Protein AF-A0A401L913-F1 (afdb_monomer_lite)

Foldseek 3Di:
DDDDDDFDAALLPDAPDDLVVLCRRRRHDPPVPPPVLPQAQEAEDAAAQAAPCCLPPRVDDPCCNVPPDVRRHYDDDDDPVRDDPAPDRSCVSLLSVLLSCLSNVHFKYKYKFAAVVSLVSSQVSNCVSCVVSVNNVFKDKDKPPHPPPPDDPPPPPDRHMIMIMIGGHDPPDPPDPDDDDD

pLDDT: mean 77.63, std 18.17, range [39.69, 98.31]

Organism: Aspergillus awamori (NCBI:txid105351)

Radius of gyration: 19.0 Å; chains: 1; bounding box: 67×41×52 Å

Structure (mmCIF, N/CA/C/O backbone):
data_AF-A0A401L913-F1
#
_entry.id   AF-A0A401L913-F1
#
loop_
_atom_site.group_PDB
_atom_site.id
_atom_site.type_symbol
_atom_site.label_atom_id
_atom_site.label_alt_id
_atom_site.label_comp_id
_atom_site.label_asym_id
_atom_site.label_entity_id
_atom_site.label_seq_id
_atom_site.pdbx_PDB_ins_code
_atom_site.Cartn_x
_atom_site.Cartn_y
_atom_site.Cartn_z
_atom_site.occupancy
_atom_site.B_iso_or_equiv
_atom_site.auth_seq_id
_atom_site.auth_comp_id
_atom_site.auth_asym_id
_atom_site.auth_atom_id
_atom_site.pdbx_PDB_model_num
ATOM 1 N N . MET A 1 1 ? -24.621 -21.368 1.545 1.00 54.06 1 MET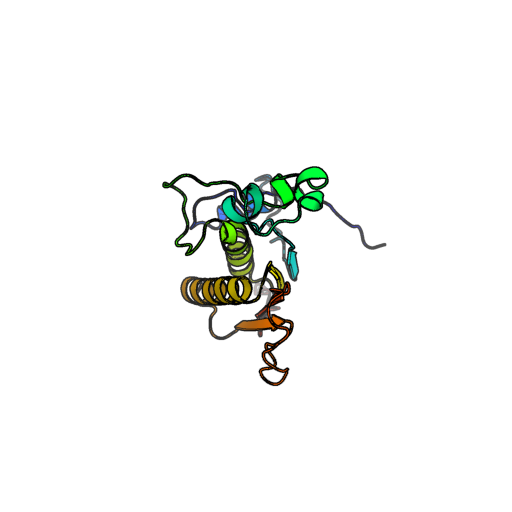 A N 1
ATOM 2 C CA . MET A 1 1 ? -23.825 -20.912 0.388 1.00 54.06 1 MET A CA 1
ATOM 3 C C . MET A 1 1 ? -23.457 -19.477 0.696 1.00 54.06 1 MET A C 1
ATOM 5 O O . MET A 1 1 ? -24.358 -18.738 1.063 1.00 54.06 1 MET A O 1
ATOM 9 N N . VAL A 1 2 ? -22.171 -19.130 0.740 1.00 73.62 2 VAL A N 1
ATOM 10 C CA . VAL A 1 2 ? -21.768 -17.744 1.017 1.00 73.62 2 VAL A CA 1
ATOM 11 C C . VAL A 1 2 ? -21.768 -17.023 -0.324 1.00 73.62 2 VAL A C 1
ATOM 13 O O . VAL A 1 2 ? -21.042 -17.439 -1.226 1.00 73.62 2 VAL A O 1
ATOM 16 N N . ASP A 1 3 ? -22.620 -16.015 -0.474 1.00 84.12 3 ASP A N 1
ATOM 17 C CA . ASP A 1 3 ? -22.691 -15.228 -1.702 1.00 84.12 3 ASP A CA 1
ATOM 18 C C . ASP A 1 3 ? -21.469 -14.309 -1.803 1.00 84.12 3 ASP A C 1
ATOM 20 O O . ASP A 1 3 ? -21.161 -13.550 -0.882 1.00 84.12 3 ASP A O 1
ATOM 24 N N . ILE A 1 4 ? -20.764 -14.376 -2.933 1.00 83.75 4 ILE A N 1
ATOM 25 C CA . ILE A 1 4 ? -19.679 -13.449 -3.268 1.00 83.75 4 ILE A CA 1
ATOM 26 C C . ILE A 1 4 ? -20.283 -12.323 -4.103 1.00 83.75 4 ILE A C 1
ATOM 28 O O . ILE A 1 4 ? -20.855 -12.569 -5.163 1.00 83.75 4 ILE A O 1
ATOM 32 N N . THR A 1 5 ? -20.136 -11.082 -3.638 1.00 83.62 5 THR A N 1
ATOM 33 C CA . THR A 1 5 ? -20.588 -9.891 -4.368 1.00 83.62 5 THR A CA 1
ATOM 34 C C . THR A 1 5 ? -19.389 -9.092 -4.852 1.00 83.62 5 THR A C 1
ATOM 36 O O . THR A 1 5 ? -18.485 -8.791 -4.075 1.00 83.62 5 THR A O 1
ATOM 39 N N . PHE A 1 6 ? -19.405 -8.704 -6.125 1.00 83.69 6 PHE A N 1
ATOM 40 C CA . PHE A 1 6 ? -18.393 -7.828 -6.704 1.00 83.69 6 PHE A CA 1
ATOM 41 C C . PHE A 1 6 ? -18.916 -6.395 -6.757 1.00 83.69 6 PHE A C 1
ATOM 43 O O . PHE A 1 6 ? -20.037 -6.150 -7.201 1.00 83.69 6 PHE A O 1
ATOM 50 N N . LYS A 1 7 ? -18.088 -5.445 -6.317 1.00 82.88 7 LYS A N 1
ATOM 51 C CA . LYS A 1 7 ? -18.336 -4.008 -6.449 1.00 82.88 7 LYS A CA 1
ATOM 52 C C . LYS A 1 7 ? -17.129 -3.359 -7.105 1.00 82.88 7 LYS A C 1
ATOM 54 O O . LYS A 1 7 ? -15.993 -3.674 -6.759 1.00 82.88 7 LYS A O 1
ATOM 59 N N . GLN A 1 8 ? -17.384 -2.468 -8.054 1.00 84.06 8 GLN A N 1
ATOM 60 C CA . GLN A 1 8 ? -16.343 -1.652 -8.663 1.00 84.06 8 GLN A CA 1
ATOM 61 C C . GLN A 1 8 ? -16.197 -0.350 -7.878 1.00 84.06 8 GLN A C 1
ATOM 63 O O . GLN A 1 8 ? -17.190 0.271 -7.516 1.00 84.06 8 GLN A O 1
ATOM 68 N N . GLY A 1 9 ? -14.956 0.067 -7.654 1.00 84.06 9 GLY A N 1
ATOM 69 C CA . GLY A 1 9 ? -14.615 1.273 -6.914 1.00 84.06 9 GLY A CA 1
ATOM 70 C C . GLY A 1 9 ? -13.371 1.957 -7.479 1.00 84.06 9 GLY A C 1
ATOM 71 O O . GLY A 1 9 ? -12.677 1.385 -8.322 1.00 84.06 9 GLY A O 1
ATOM 72 N N . ASN A 1 10 ? -13.086 3.181 -7.029 1.00 85.50 10 ASN A N 1
ATOM 73 C CA . ASN A 1 10 ? -11.879 3.918 -7.407 1.00 85.50 10 ASN A CA 1
ATOM 74 C C . ASN A 1 10 ? -11.238 4.588 -6.186 1.00 85.50 10 ASN A C 1
ATOM 76 O O . ASN A 1 10 ? -11.712 5.614 -5.705 1.00 85.50 10 ASN A O 1
ATOM 80 N N . VAL A 1 11 ? -10.116 4.038 -5.722 1.00 84.94 11 VAL A N 1
ATOM 81 C CA . VAL A 1 11 ? -9.376 4.565 -4.564 1.00 84.94 11 VAL A CA 1
ATOM 82 C C . VAL A 1 11 ? -8.699 5.913 -4.834 1.00 84.94 11 VAL A C 1
ATOM 84 O O . VAL A 1 11 ? -8.402 6.633 -3.888 1.00 84.94 11 VAL A O 1
ATOM 87 N N . LEU A 1 12 ? -8.494 6.286 -6.101 1.00 82.69 12 LEU A N 1
ATOM 88 C CA . LEU A 1 12 ? -7.931 7.584 -6.488 1.00 82.69 12 LEU A CA 1
ATOM 89 C C . LEU A 1 12 ? -8.995 8.693 -6.592 1.00 82.69 12 LEU A C 1
ATOM 91 O O . LEU A 1 12 ? -8.647 9.851 -6.818 1.00 82.69 12 LEU A O 1
ATOM 95 N N . CYS A 1 13 ? -10.289 8.368 -6.464 1.00 66.44 13 CYS A N 1
ATOM 96 C CA . CYS A 1 13 ? -11.346 9.378 -6.424 1.00 66.44 13 CYS A CA 1
ATOM 97 C C . CYS A 1 13 ? -11.309 10.127 -5.084 1.00 66.44 13 CYS A C 1
ATOM 99 O O . CYS A 1 13 ? -11.661 9.569 -4.046 1.00 66.44 13 CYS A O 1
ATOM 101 N N . GLY A 1 14 ? -10.928 11.405 -5.118 1.00 57.38 14 GLY A N 1
ATOM 102 C CA . GLY A 1 14 ? -11.068 12.331 -3.992 1.00 57.38 14 GLY A CA 1
ATOM 103 C C . GLY A 1 14 ? -9.781 13.066 -3.629 1.00 57.38 14 GLY A C 1
ATOM 104 O O . GLY A 1 14 ? -8.690 12.498 -3.644 1.00 57.38 14 GLY A O 1
ATOM 105 N N . ALA A 1 15 ? -9.922 14.342 -3.269 1.00 54.09 15 ALA A N 1
ATOM 106 C CA . ALA A 1 15 ? -8.885 15.069 -2.546 1.00 54.09 15 ALA A CA 1
ATOM 107 C C . ALA A 1 15 ? -8.706 14.445 -1.145 1.00 54.09 15 ALA A C 1
ATOM 109 O O . ALA A 1 15 ? -9.644 13.830 -0.617 1.00 54.09 15 ALA A O 1
ATOM 110 N N . PRO A 1 16 ? -7.532 14.578 -0.505 1.00 51.91 16 PRO A N 1
ATOM 111 C CA . PRO A 1 16 ? -7.422 14.222 0.899 1.00 51.91 16 PRO A CA 1
ATOM 112 C C . PRO A 1 16 ? -8.425 15.079 1.687 1.00 51.91 16 PRO A C 1
ATOM 114 O O . PRO A 1 16 ? -8.546 16.271 1.427 1.00 51.91 16 PRO A O 1
ATOM 117 N N . VAL A 1 17 ? -9.106 14.469 2.662 1.00 46.97 17 VAL A N 1
ATOM 118 C CA . VAL A 1 17 ? -10.071 15.092 3.597 1.00 46.97 17 VAL A CA 1
ATOM 119 C C . VAL A 1 17 ? -11.544 15.158 3.121 1.00 46.97 17 VAL A C 1
ATOM 121 O O . VAL A 1 17 ? -12.025 16.217 2.757 1.00 46.97 17 VAL A O 1
ATOM 124 N N . ASP A 1 18 ? -12.277 14.029 3.179 1.00 51.66 18 ASP A N 1
ATOM 125 C CA . ASP A 1 18 ? -13.671 13.943 3.708 1.00 51.66 18 ASP A CA 1
ATOM 126 C C . ASP A 1 18 ? -14.177 12.473 3.738 1.00 51.66 18 ASP A C 1
ATOM 128 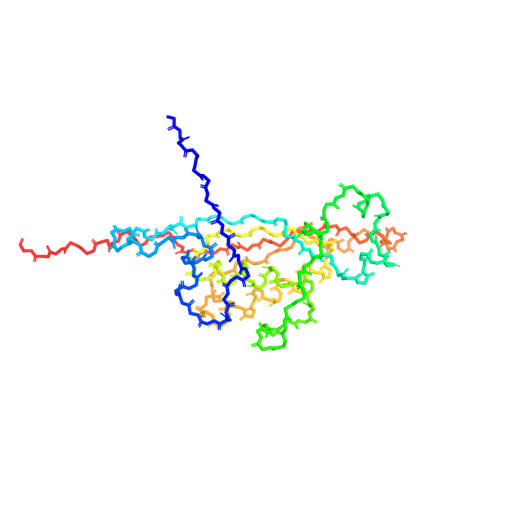O O . ASP A 1 18 ? -13.693 11.631 2.970 1.00 51.66 18 ASP A O 1
ATOM 132 N N . ALA A 1 19 ? -15.124 12.147 4.624 1.00 49.06 19 ALA A N 1
ATOM 133 C CA . ALA A 1 19 ? -15.756 10.833 4.799 1.00 49.06 19 ALA A CA 1
ATOM 134 C C . ALA A 1 19 ? -16.671 10.429 3.624 1.00 49.06 19 ALA A C 1
ATOM 136 O O . ALA A 1 19 ? -16.756 9.244 3.303 1.00 49.06 19 ALA A O 1
ATOM 137 N N . SER A 1 20 ? -17.258 11.403 2.919 1.00 55.16 20 SER A N 1
ATOM 138 C CA . SER A 1 20 ? -18.074 11.207 1.704 1.00 55.16 20 SER A CA 1
ATOM 139 C C . SER A 1 20 ? -17.349 10.447 0.574 1.00 55.16 20 SER A C 1
ATOM 141 O O . SER A 1 20 ? -17.976 9.789 -0.255 1.00 55.16 20 SER A O 1
ATOM 143 N N . HIS A 1 21 ? -16.014 10.458 0.573 1.00 61.31 21 HIS A N 1
ATOM 144 C CA . HIS A 1 21 ? -15.185 9.800 -0.440 1.00 61.31 21 HIS A CA 1
ATOM 145 C C . HIS A 1 21 ? -15.078 8.280 -0.284 1.00 61.31 21 HIS A C 1
ATOM 147 O O . HIS A 1 21 ? -14.733 7.596 -1.241 1.00 61.31 21 HIS A O 1
ATOM 153 N N . VAL A 1 22 ? -15.345 7.729 0.902 1.00 61.47 22 VAL A N 1
ATOM 154 C CA . VAL A 1 22 ? -15.275 6.276 1.130 1.00 61.47 22 VAL A CA 1
ATOM 155 C C . VAL A 1 22 ? -16.340 5.557 0.309 1.00 61.47 22 VAL A C 1
ATOM 157 O O . VAL A 1 22 ? -16.044 4.579 -0.371 1.00 61.47 22 VAL A O 1
ATOM 160 N N . GLU A 1 23 ? -17.573 6.062 0.343 1.00 62.22 23 GLU A N 1
ATOM 161 C CA . GLU A 1 23 ? -18.681 5.498 -0.428 1.00 62.22 23 GLU A CA 1
ATOM 162 C C . GLU A 1 23 ? -18.412 5.620 -1.931 1.00 62.22 23 GLU A C 1
ATOM 164 O O . GLU A 1 23 ? -18.629 4.660 -2.666 1.00 62.22 23 GLU A O 1
ATOM 169 N N . GLN A 1 24 ? -17.825 6.737 -2.377 1.00 66.38 24 GLN A N 1
ATOM 170 C CA . GLN A 1 24 ? -17.381 6.908 -3.766 1.00 66.38 24 GLN A CA 1
ATOM 171 C C . GLN A 1 24 ? -16.277 5.913 -4.151 1.00 66.38 24 GLN A C 1
ATOM 173 O O . GLN A 1 24 ? -16.336 5.303 -5.219 1.00 66.38 24 GLN A O 1
ATOM 178 N N . ALA A 1 25 ? -15.289 5.705 -3.275 1.00 69.50 25 ALA A N 1
ATOM 179 C CA . ALA A 1 25 ? -14.208 4.753 -3.498 1.00 69.50 25 ALA A CA 1
ATOM 180 C C . ALA A 1 25 ? -14.703 3.301 -3.535 1.00 69.50 25 ALA A C 1
ATOM 182 O O . ALA A 1 25 ? -14.086 2.486 -4.212 1.00 69.50 25 ALA A O 1
ATOM 183 N N . LEU A 1 26 ? -15.811 2.984 -2.859 1.00 73.88 26 LEU A N 1
ATOM 184 C CA . LEU A 1 26 ? -16.438 1.656 -2.825 1.00 73.88 26 LEU A CA 1
ATOM 185 C C . LEU A 1 26 ? -17.623 1.507 -3.803 1.00 73.88 26 LEU A C 1
ATOM 187 O O . LEU A 1 26 ? -18.294 0.472 -3.792 1.00 73.88 26 LEU A O 1
ATOM 191 N N . GLY A 1 27 ? -17.878 2.517 -4.645 1.00 60.44 27 GLY A N 1
ATOM 192 C CA . GLY A 1 27 ? -18.916 2.482 -5.681 1.00 60.44 27 GLY A CA 1
ATOM 193 C C . GLY A 1 27 ? -20.354 2.536 -5.158 1.00 60.44 27 GLY A C 1
ATOM 194 O O . GLY A 1 27 ? -21.269 2.074 -5.839 1.00 60.44 27 GLY A O 1
ATOM 195 N N . GLY A 1 28 ? -20.575 3.056 -3.949 1.00 58.59 28 GLY A N 1
ATOM 196 C CA . GLY A 1 28 ? -21.913 3.284 -3.415 1.00 58.59 28 GLY A CA 1
ATOM 197 C C . GLY A 1 28 ? -22.613 4.418 -4.163 1.00 58.59 28 GLY A C 1
ATOM 198 O O . GLY A 1 28 ? -22.123 5.545 -4.197 1.00 58.59 28 GLY A O 1
ATOM 199 N N . THR A 1 29 ? -23.774 4.145 -4.756 1.00 47.66 29 THR A N 1
ATOM 200 C CA . THR A 1 29 ? -24.738 5.206 -5.069 1.00 47.66 29 THR A CA 1
ATOM 201 C C . THR A 1 29 ? -25.224 5.826 -3.756 1.00 47.66 29 THR A C 1
ATOM 203 O O . THR A 1 29 ? -25.443 5.067 -2.808 1.00 47.66 29 THR A O 1
ATOM 206 N N . PRO A 1 30 ? -25.455 7.150 -3.680 1.00 48.25 30 PRO A N 1
ATOM 207 C CA . PRO A 1 30 ? -26.095 7.787 -2.531 1.00 48.25 30 PRO A CA 1
ATOM 208 C C . PRO A 1 30 ? -27.588 7.421 -2.499 1.00 48.25 30 PRO A C 1
ATOM 210 O O . PRO A 1 30 ? -28.458 8.260 -2.703 1.00 48.25 30 PRO A O 1
ATOM 213 N N . GLU A 1 31 ? -27.897 6.141 -2.309 1.00 44.56 31 GLU A N 1
ATOM 214 C CA . GLU A 1 31 ? -29.250 5.666 -2.045 1.00 44.56 31 GLU A CA 1
ATOM 215 C C . GLU A 1 31 ? -29.490 5.780 -0.530 1.00 44.56 31 GLU A C 1
ATOM 217 O O . GLU A 1 31 ? -28.794 5.129 0.258 1.00 44.56 31 GLU A O 1
ATOM 222 N N . PRO A 1 32 ? -30.443 6.617 -0.079 1.00 45.06 32 PRO A N 1
ATOM 223 C CA . PRO A 1 32 ? -30.598 6.998 1.327 1.00 45.06 32 PRO A CA 1
ATOM 224 C C . PRO A 1 32 ? -31.041 5.855 2.259 1.00 45.06 32 PRO A C 1
ATOM 226 O O . PRO A 1 32 ? -31.182 6.070 3.463 1.00 45.06 32 PRO A O 1
ATOM 229 N N . THR A 1 33 ? -31.248 4.644 1.738 1.00 43.06 33 THR A N 1
ATOM 230 C CA . THR A 1 33 ? -31.758 3.480 2.478 1.00 43.06 33 THR A CA 1
ATOM 231 C C . THR A 1 33 ? -30.679 2.502 2.952 1.00 43.06 33 THR A C 1
ATOM 233 O O . THR A 1 33 ? -30.967 1.657 3.796 1.00 43.06 33 THR A O 1
ATOM 236 N N . LEU A 1 34 ? -29.426 2.637 2.501 1.00 44.03 34 LEU A N 1
ATOM 237 C CA . LEU A 1 34 ? -28.333 1.702 2.807 1.00 44.03 34 LEU A CA 1
ATOM 238 C C . LEU A 1 34 ? -27.230 2.353 3.655 1.00 44.03 34 LEU A C 1
ATOM 240 O O . LEU A 1 34 ? -26.044 2.181 3.402 1.00 44.03 34 LEU A O 1
ATOM 244 N N . ARG A 1 35 ? -27.605 3.034 4.748 1.00 44.50 35 ARG A N 1
ATOM 245 C CA . ARG A 1 35 ? -26.665 3.377 5.841 1.00 44.50 35 ARG A CA 1
ATOM 246 C C . ARG A 1 35 ? -26.219 2.142 6.640 1.00 44.50 35 ARG A C 1
ATOM 248 O O . ARG A 1 35 ? -25.961 2.224 7.838 1.00 44.50 35 ARG A O 1
ATOM 255 N N . THR A 1 36 ? -26.153 0.973 6.013 1.00 47.53 36 THR A N 1
ATOM 256 C CA . THR A 1 36 ? -25.452 -0.164 6.593 1.00 47.53 36 THR A CA 1
ATOM 257 C C . THR A 1 36 ? -23.982 0.088 6.316 1.00 47.53 36 THR A C 1
ATOM 259 O O . THR A 1 36 ? -23.509 -0.158 5.208 1.00 47.53 36 THR A O 1
ATOM 262 N N . ALA A 1 37 ? -23.294 0.668 7.303 1.00 56.53 37 ALA A N 1
ATOM 263 C CA . ALA A 1 37 ? -21.855 0.878 7.283 1.00 56.53 37 ALA A CA 1
ATOM 264 C C . ALA A 1 37 ? -21.183 -0.378 6.712 1.00 56.53 37 ALA A C 1
ATOM 266 O O . ALA A 1 37 ? -21.269 -1.455 7.303 1.00 56.53 37 ALA A O 1
ATOM 267 N N . CYS A 1 38 ? -20.603 -0.267 5.514 1.00 65.69 38 CYS A N 1
ATOM 268 C CA . CYS A 1 38 ? -19.914 -1.379 4.876 1.00 65.69 38 CYS A CA 1
ATOM 269 C C . CYS A 1 38 ? -18.684 -1.689 5.729 1.00 65.69 38 CYS A C 1
ATOM 271 O O . CYS A 1 38 ? -17.655 -1.041 5.598 1.00 65.69 38 CYS A O 1
ATOM 273 N N . HIS A 1 39 ? -18.812 -2.616 6.673 1.00 75.81 39 HIS A N 1
ATOM 274 C CA . HIS A 1 39 ? -17.719 -2.974 7.560 1.00 75.81 39 HIS A CA 1
ATOM 275 C C . HIS A 1 39 ? -16.667 -3.750 6.760 1.00 75.81 39 HIS A C 1
ATOM 277 O O . HIS A 1 39 ? -16.956 -4.814 6.213 1.00 75.81 39 HIS A O 1
ATOM 283 N N . LEU A 1 40 ? -15.459 -3.194 6.656 1.00 85.38 40 LEU A N 1
ATOM 284 C CA . LEU A 1 40 ? -14.327 -3.805 5.964 1.00 85.38 40 LEU A CA 1
ATOM 285 C C . LEU A 1 40 ? -13.338 -4.327 7.005 1.00 85.38 40 LEU A C 1
ATOM 287 O O . LEU A 1 40 ? -12.634 -3.551 7.641 1.00 85.38 40 LEU A O 1
ATOM 291 N N . ASP A 1 41 ? -13.262 -5.644 7.172 1.00 91.19 41 ASP A N 1
ATOM 292 C CA . ASP A 1 41 ? -12.317 -6.258 8.112 1.00 91.19 41 ASP A CA 1
ATOM 293 C C . ASP A 1 41 ? -10.894 -6.348 7.548 1.00 91.19 41 ASP A C 1
ATOM 295 O O . ASP A 1 41 ? -9.922 -6.172 8.286 1.00 91.19 41 ASP A O 1
ATOM 299 N N . VAL A 1 42 ? -10.768 -6.614 6.244 1.00 94.06 42 VAL A N 1
ATOM 300 C CA . VAL A 1 42 ? -9.492 -6.922 5.589 1.00 94.06 42 VAL A CA 1
ATOM 301 C C . VAL A 1 42 ? -9.365 -6.167 4.267 1.00 94.06 42 VAL A C 1
ATOM 303 O O . VAL A 1 42 ? -10.289 -6.164 3.456 1.00 94.06 42 VAL A O 1
ATOM 306 N N . ILE A 1 43 ? -8.194 -5.577 4.025 1.00 95.38 43 ILE A N 1
ATOM 307 C CA . ILE A 1 43 ? -7.762 -5.079 2.715 1.00 95.38 43 ILE A CA 1
ATOM 308 C C . ILE A 1 43 ? -6.494 -5.829 2.307 1.00 95.38 43 ILE A C 1
ATOM 310 O O . ILE A 1 43 ? -5.525 -5.874 3.059 1.00 95.38 43 ILE A O 1
ATOM 314 N N . ILE A 1 44 ? -6.482 -6.376 1.094 1.00 97.12 44 ILE A N 1
ATOM 315 C CA . ILE A 1 44 ? -5.291 -6.957 0.466 1.00 97.12 44 ILE A CA 1
ATOM 316 C C . ILE A 1 44 ? -5.142 -6.298 -0.899 1.00 97.12 44 ILE A C 1
ATOM 318 O O . ILE A 1 44 ? -6.120 -6.214 -1.642 1.00 97.12 44 ILE A O 1
ATOM 322 N N . SER A 1 45 ? -3.948 -5.812 -1.230 1.00 96.88 45 SER A N 1
ATOM 323 C CA . SER A 1 45 ? -3.696 -5.203 -2.534 1.00 96.88 45 SER A CA 1
ATOM 324 C C . SER A 1 45 ? -2.272 -5.447 -3.014 1.00 96.88 45 SER A C 1
ATOM 326 O O . SER A 1 45 ? -1.315 -5.233 -2.275 1.00 96.88 45 SER A O 1
ATOM 328 N N . ASN A 1 46 ? -2.156 -5.773 -4.298 1.00 96.69 46 ASN A N 1
ATOM 329 C CA . ASN A 1 46 ? -0.956 -5.577 -5.101 1.00 96.69 46 ASN A CA 1
ATOM 330 C C . ASN A 1 46 ? -1.246 -4.405 -6.060 1.00 96.69 46 ASN A C 1
ATOM 332 O O . ASN A 1 46 ? -1.808 -4.623 -7.137 1.00 96.69 46 ASN A O 1
ATOM 336 N N . PRO A 1 47 ? -1.060 -3.146 -5.614 1.00 95.19 47 PRO A N 1
ATOM 337 C CA . PRO A 1 47 ? -1.352 -1.991 -6.452 1.00 95.19 47 PRO A CA 1
ATOM 338 C C . PRO A 1 47 ? -0.243 -1.767 -7.493 1.00 95.19 47 PRO A C 1
ATOM 340 O O . PRO A 1 47 ? 0.875 -2.224 -7.300 1.00 95.19 47 PRO A O 1
ATOM 343 N N . PRO A 1 48 ? -0.482 -0.970 -8.547 1.00 94.50 48 PRO A N 1
ATOM 344 C CA . PRO A 1 48 ? 0.604 -0.449 -9.373 1.00 94.50 48 PRO A CA 1
ATOM 345 C C . PRO A 1 48 ? 1.595 0.338 -8.500 1.00 94.50 48 PRO A C 1
ATOM 347 O O . PRO A 1 48 ? 1.175 1.224 -7.754 1.00 94.50 48 PRO A O 1
ATOM 350 N N . TYR A 1 49 ? 2.891 0.036 -8.594 1.00 93.12 49 TYR A N 1
ATOM 351 C CA . TYR A 1 49 ? 3.937 0.650 -7.757 1.00 93.12 49 TYR A CA 1
ATOM 352 C C . TYR A 1 49 ? 5.251 0.927 -8.503 1.00 93.12 49 TYR A C 1
ATOM 354 O O . TYR A 1 49 ? 6.253 1.313 -7.898 1.00 93.12 49 TYR A O 1
ATOM 362 N N . ILE A 1 50 ? 5.276 0.722 -9.824 1.00 92.06 50 ILE A N 1
ATOM 363 C CA . ILE A 1 50 ? 6.465 0.934 -10.652 1.00 92.06 50 ILE A CA 1
ATOM 364 C C . ILE A 1 50 ? 6.522 2.398 -11.094 1.00 92.06 50 ILE A C 1
ATOM 366 O O . ILE A 1 50 ? 5.572 2.921 -11.671 1.00 92.06 50 ILE A O 1
ATOM 370 N N . SER A 1 51 ? 7.659 3.063 -10.880 1.00 91.19 51 SER A N 1
ATOM 371 C CA . SER A 1 51 ? 7.874 4.428 -11.376 1.00 91.19 51 SER A CA 1
ATOM 372 C C . SER A 1 51 ? 7.933 4.486 -12.911 1.00 91.19 51 SER A C 1
ATOM 374 O O . SER A 1 51 ? 8.378 3.542 -13.571 1.00 91.19 51 SER A O 1
ATOM 376 N N . GLU A 1 52 ? 7.580 5.631 -13.505 1.00 90.38 52 GLU A N 1
ATOM 377 C CA . GLU A 1 52 ? 7.696 5.841 -14.961 1.00 90.38 52 GLU A CA 1
ATOM 378 C C . GLU A 1 52 ? 9.133 5.596 -15.457 1.00 90.38 52 GLU A C 1
ATOM 380 O O . GLU A 1 52 ? 9.358 5.020 -16.523 1.00 90.38 52 GLU A O 1
ATOM 385 N N . LYS A 1 53 ? 10.128 5.979 -14.645 1.00 88.44 53 LYS A N 1
ATOM 386 C CA . LYS A 1 53 ? 11.547 5.767 -14.948 1.00 88.44 53 LYS A CA 1
ATOM 387 C C . LYS A 1 53 ? 11.896 4.277 -14.965 1.00 88.44 53 LYS A C 1
ATOM 389 O O . LYS A 1 53 ? 12.580 3.835 -15.891 1.00 88.44 53 LYS A O 1
ATOM 394 N N . SER A 1 54 ? 11.426 3.519 -13.972 1.00 86.44 54 SER A N 1
ATOM 395 C CA . SER A 1 54 ? 11.651 2.073 -13.873 1.00 86.44 54 SER A CA 1
ATOM 396 C C . SER A 1 54 ? 11.011 1.320 -15.039 1.00 86.44 54 SER A C 1
ATOM 398 O O . SER A 1 54 ? 11.652 0.440 -15.614 1.00 86.44 54 SER A O 1
ATOM 400 N N . TYR A 1 55 ? 9.812 1.738 -15.455 1.00 87.31 55 TYR A N 1
ATOM 401 C CA . TYR A 1 55 ? 9.103 1.184 -16.607 1.00 87.31 55 TYR A CA 1
ATOM 402 C C . TYR A 1 55 ? 9.757 1.545 -17.953 1.00 87.31 55 TYR A C 1
ATOM 404 O O . TYR A 1 55 ? 9.855 0.713 -18.849 1.00 87.31 55 TYR A O 1
ATOM 412 N N . GLY A 1 56 ? 10.229 2.777 -18.137 1.00 83.44 56 GLY A N 1
ATOM 413 C CA . GLY A 1 56 ? 10.796 3.218 -19.414 1.00 83.44 56 GLY A CA 1
ATOM 414 C C . GLY A 1 56 ? 12.137 2.559 -19.747 1.00 83.44 56 GLY A C 1
ATOM 415 O O . GLY A 1 56 ? 12.232 1.730 -20.647 1.00 83.44 56 GLY A O 1
ATOM 416 N N . ASN A 1 57 ? 13.189 2.933 -19.022 1.00 77.06 57 ASN A N 1
ATOM 417 C CA . ASN A 1 57 ? 14.567 2.484 -19.276 1.00 77.06 57 ASN A CA 1
ATOM 418 C C . ASN A 1 57 ? 15.246 1.945 -18.007 1.00 77.06 57 ASN A C 1
ATOM 420 O O . ASN A 1 57 ? 16.471 1.868 -17.953 1.00 77.06 57 ASN A O 1
ATOM 424 N N . GLY A 1 58 ? 14.468 1.652 -16.965 1.00 79.62 58 GLY A N 1
ATOM 425 C CA . GLY A 1 58 ? 14.987 1.217 -15.676 1.00 79.62 58 GLY A CA 1
ATOM 426 C C . GLY A 1 58 ? 14.907 -0.293 -15.482 1.00 79.62 58 GLY A C 1
ATOM 427 O O . GLY A 1 58 ? 15.293 -1.071 -16.350 1.00 79.62 58 GLY A O 1
ATOM 428 N N . THR A 1 59 ? 14.443 -0.697 -14.304 1.00 81.50 59 THR A N 1
ATOM 429 C CA . THR A 1 59 ? 14.562 -2.064 -13.783 1.00 81.50 59 THR A CA 1
ATOM 430 C C . THR A 1 59 ? 13.447 -3.013 -14.228 1.00 81.50 59 THR A C 1
ATOM 432 O O . THR A 1 59 ? 13.549 -4.215 -13.999 1.00 81.50 59 THR A O 1
ATOM 435 N N . THR A 1 60 ? 12.387 -2.525 -14.882 1.00 82.50 60 THR A N 1
ATOM 436 C CA . THR A 1 60 ? 11.278 -3.388 -15.307 1.00 82.50 60 THR A CA 1
ATOM 437 C C . THR A 1 60 ? 11.680 -4.263 -16.495 1.00 82.50 60 THR A C 1
ATOM 439 O O . THR A 1 60 ? 12.046 -3.776 -17.574 1.00 82.50 60 THR A O 1
ATOM 442 N N . ALA A 1 61 ? 11.553 -5.580 -16.321 1.00 84.38 61 ALA A N 1
ATOM 443 C CA . ALA A 1 61 ? 11.863 -6.560 -17.352 1.00 84.38 61 ALA A CA 1
ATOM 444 C C . ALA A 1 61 ? 11.111 -6.266 -18.661 1.00 84.38 61 ALA A C 1
ATOM 446 O O . ALA A 1 61 ? 9.933 -5.908 -18.674 1.00 84.38 61 ALA A O 1
ATOM 447 N N . ARG A 1 62 ? 11.792 -6.435 -19.800 1.00 83.00 62 ARG A N 1
ATOM 448 C CA . ARG A 1 62 ? 11.203 -6.186 -21.127 1.00 83.00 62 ARG A CA 1
ATOM 449 C C . ARG A 1 62 ? 9.944 -7.023 -21.379 1.00 83.00 62 ARG A C 1
ATOM 451 O O . ARG A 1 62 ? 9.034 -6.535 -22.036 1.00 83.00 62 ARG A O 1
ATOM 458 N N . SER A 1 63 ? 9.895 -8.254 -20.872 1.00 86.19 63 SER A N 1
ATOM 459 C CA . SER A 1 63 ? 8.722 -9.130 -20.968 1.00 86.19 63 SER A CA 1
ATOM 460 C C . SER A 1 63 ? 7.508 -8.528 -20.261 1.00 86.19 63 SER A C 1
ATOM 462 O O . SER A 1 63 ? 6.467 -8.386 -20.890 1.00 86.19 63 SER A O 1
ATOM 464 N N . VAL A 1 64 ? 7.662 -8.091 -19.008 1.00 84.69 64 VAL A N 1
ATOM 465 C CA . VAL A 1 64 ? 6.593 -7.448 -18.222 1.00 84.69 64 VAL A CA 1
ATOM 466 C C . VAL A 1 64 ? 6.012 -6.260 -18.989 1.00 84.69 64 VAL A C 1
ATOM 468 O O . VAL A 1 64 ? 4.809 -6.171 -19.191 1.00 84.69 64 VAL A O 1
ATOM 471 N N . ARG A 1 65 ? 6.871 -5.408 -19.556 1.00 85.44 65 ARG A N 1
ATOM 472 C CA . ARG A 1 65 ? 6.444 -4.231 -20.339 1.00 85.44 65 ARG A CA 1
ATOM 473 C C . ARG A 1 65 ? 5.692 -4.557 -21.628 1.00 85.44 65 ARG A C 1
ATOM 475 O O . ARG A 1 65 ? 4.977 -3.705 -22.141 1.00 85.44 65 ARG A O 1
ATOM 482 N N . MET A 1 66 ? 5.905 -5.747 -22.184 1.00 87.00 66 MET A N 1
ATOM 483 C CA . MET A 1 66 ? 5.283 -6.187 -23.435 1.00 87.00 66 MET A CA 1
ATOM 484 C C . MET A 1 66 ? 3.987 -6.971 -23.203 1.00 87.00 66 MET A C 1
ATOM 486 O O . MET A 1 66 ? 3.124 -6.956 -24.077 1.00 87.00 66 MET A O 1
ATOM 490 N N . PHE A 1 67 ? 3.864 -7.673 -22.072 1.00 89.69 67 PHE A N 1
ATOM 491 C CA . PHE A 1 67 ? 2.775 -8.624 -21.823 1.00 89.69 67 PHE A CA 1
ATOM 492 C C . PHE A 1 67 ? 1.798 -8.193 -20.728 1.00 89.69 67 PHE A C 1
ATOM 494 O O . PHE A 1 67 ? 0.673 -8.690 -20.713 1.00 89.69 67 PHE A O 1
ATOM 501 N N . GLU A 1 68 ? 2.178 -7.267 -19.850 1.00 90.25 68 GLU A N 1
ATOM 502 C CA . GLU A 1 68 ? 1.290 -6.747 -18.814 1.00 90.25 68 GLU A CA 1
ATOM 503 C C . GLU A 1 68 ? 0.765 -5.349 -19.166 1.00 90.25 68 GLU A C 1
ATOM 505 O O . GLU A 1 68 ? 1.474 -4.528 -19.760 1.00 90.25 68 GLU A O 1
ATOM 510 N N . PRO A 1 69 ? -0.495 -5.040 -18.815 1.00 91.81 69 PRO A N 1
ATOM 511 C CA . PRO A 1 69 ? -1.067 -3.737 -19.100 1.00 91.81 69 PRO A CA 1
ATOM 512 C C . PRO A 1 69 ? -0.398 -2.664 -18.235 1.00 91.81 69 PRO A C 1
ATOM 514 O O . PRO A 1 69 ? -0.341 -2.777 -17.013 1.00 91.81 69 PRO A O 1
ATOM 517 N N . ARG A 1 70 ? 0.021 -1.549 -18.849 1.00 91.69 70 ARG A N 1
ATOM 518 C CA . ARG A 1 70 ? 0.679 -0.432 -18.143 1.00 91.69 70 ARG A CA 1
ATOM 519 C C . ARG A 1 70 ? -0.111 0.062 -16.919 1.00 91.69 70 ARG A C 1
ATOM 521 O O . ARG A 1 70 ? 0.496 0.462 -15.932 1.00 91.69 70 ARG A O 1
ATOM 528 N N . ILE A 1 71 ? -1.446 0.033 -16.970 1.00 90.31 71 ILE A N 1
ATOM 529 C CA . ILE A 1 71 ? -2.321 0.464 -15.861 1.00 90.31 71 ILE A CA 1
ATOM 530 C C . ILE A 1 71 ? -2.211 -0.413 -14.603 1.00 90.31 71 ILE A C 1
ATOM 532 O O . ILE A 1 71 ? -2.568 0.055 -13.530 1.00 90.31 71 ILE A O 1
ATOM 536 N N . ALA A 1 72 ? -1.716 -1.649 -14.723 1.00 90.50 72 ALA A N 1
ATOM 537 C CA . ALA A 1 72 ? -1.445 -2.541 -13.594 1.00 90.50 72 ALA A CA 1
ATOM 538 C C . ALA A 1 72 ? -0.029 -2.356 -13.019 1.00 90.50 72 ALA A C 1
ATOM 540 O O . ALA A 1 72 ? 0.263 -2.849 -11.939 1.00 90.50 72 ALA A O 1
ATOM 541 N N . LEU A 1 73 ? 0.841 -1.631 -13.729 1.00 91.75 73 LEU A N 1
ATOM 542 C CA . LEU A 1 73 ? 2.260 -1.507 -13.402 1.00 91.75 73 LEU A CA 1
ATOM 543 C C . LEU A 1 73 ? 2.611 -0.121 -12.866 1.00 91.75 73 LEU A C 1
ATOM 545 O O . LEU A 1 73 ? 3.235 0.006 -11.815 1.00 91.75 73 LEU A O 1
ATOM 549 N N . VAL A 1 74 ? 2.212 0.922 -13.598 1.00 93.19 74 VAL A N 1
ATOM 550 C CA . VAL A 1 74 ? 2.677 2.294 -13.377 1.00 93.19 74 VAL A CA 1
ATOM 551 C C . VAL A 1 74 ? 1.524 3.174 -12.911 1.00 93.19 74 VAL A C 1
ATOM 553 O O . VAL A 1 74 ? 0.577 3.383 -13.686 1.00 93.19 74 VAL A O 1
ATOM 556 N N . PRO A 1 75 ? 1.607 3.748 -11.698 1.00 91.38 75 PRO A N 1
ATOM 557 C CA . PRO A 1 75 ? 0.604 4.679 -11.210 1.00 91.38 75 PRO A CA 1
ATOM 558 C C . PRO A 1 75 ? 0.374 5.868 -12.147 1.00 91.38 75 PRO A C 1
ATOM 560 O O . PRO A 1 75 ? 1.309 6.337 -12.806 1.00 91.38 75 PRO A O 1
ATOM 563 N N . PRO A 1 76 ? -0.864 6.385 -12.230 1.00 88.19 76 PRO A N 1
ATOM 564 C CA . PRO A 1 76 ? -1.131 7.587 -13.003 1.00 88.19 76 PRO A CA 1
ATOM 565 C C . PRO A 1 76 ? -0.435 8.797 -12.370 1.00 88.19 76 PRO A C 1
ATOM 567 O O . PRO A 1 76 ? -0.282 8.886 -11.150 1.00 88.19 76 PRO A O 1
ATOM 570 N N . VAL A 1 77 ? -0.047 9.764 -13.202 1.00 82.69 77 VAL A N 1
ATOM 571 C CA . VAL A 1 77 ? 0.441 11.063 -12.729 1.00 82.69 77 VAL A CA 1
ATOM 572 C C . VAL A 1 77 ? -0.766 11.909 -12.340 1.00 82.69 77 VAL A C 1
ATOM 574 O O . VAL A 1 77 ? -1.584 12.253 -13.192 1.00 82.69 77 VAL A O 1
ATOM 577 N N . ILE A 1 78 ? -0.883 12.242 -11.057 1.00 75.50 78 ILE A N 1
ATOM 578 C CA . ILE A 1 78 ? -1.929 13.143 -10.559 1.00 75.50 78 ILE A CA 1
ATOM 579 C C . ILE A 1 78 ? -1.376 14.575 -10.554 1.00 75.50 78 ILE A C 1
ATOM 581 O O . ILE A 1 78 ? -0.248 14.813 -10.120 1.00 75.50 78 ILE A O 1
ATOM 585 N N . GLY A 1 79 ? -2.146 15.523 -11.100 1.00 66.19 79 GLY A N 1
ATOM 586 C CA . GLY A 1 79 ? -1.751 16.933 -11.203 1.00 66.19 79 GLY A CA 1
ATOM 587 C C . GLY A 1 79 ? -1.541 17.613 -9.842 1.00 66.19 79 GLY A C 1
ATOM 588 O O . GLY A 1 79 ? -2.054 17.156 -8.823 1.00 66.19 79 GLY A O 1
ATOM 589 N N . ASP A 1 80 ? -0.804 18.731 -9.830 1.00 61.50 80 ASP A N 1
ATOM 590 C CA . ASP A 1 80 ? -0.295 19.387 -8.608 1.00 61.50 80 ASP A CA 1
ATOM 591 C C . ASP A 1 80 ? -1.364 19.790 -7.578 1.00 61.50 80 ASP A C 1
ATOM 593 O O . ASP A 1 80 ? -1.079 19.801 -6.385 1.00 61.50 80 ASP A O 1
ATOM 597 N N . ALA A 1 81 ? -2.601 20.067 -7.998 1.00 56.06 81 ALA A N 1
ATOM 598 C CA . ALA A 1 81 ? -3.672 20.500 -7.094 1.00 56.06 81 ALA A CA 1
ATOM 599 C C . ALA A 1 81 ? -4.202 19.393 -6.156 1.00 56.06 81 ALA A C 1
ATOM 601 O O . ALA A 1 81 ? -4.917 19.695 -5.205 1.00 56.06 81 ALA A O 1
ATOM 602 N N . LEU A 1 82 ? -3.877 18.123 -6.424 1.00 56.44 82 LEU A N 1
ATOM 603 C CA . LEU A 1 82 ? -4.389 16.961 -5.687 1.00 56.44 82 LEU A CA 1
ATOM 604 C C . LEU A 1 82 ? -3.276 16.085 -5.106 1.00 56.44 82 LEU A C 1
ATOM 606 O O . LEU A 1 82 ? -3.565 14.986 -4.640 1.00 56.44 82 LEU A O 1
ATOM 610 N N . LYS A 1 83 ? -2.012 16.528 -5.143 1.00 62.16 83 LYS A N 1
ATOM 611 C CA . LYS A 1 83 ? -0.897 15.701 -4.676 1.00 62.16 83 LYS A CA 1
ATOM 612 C C . LYS A 1 83 ? -0.931 15.567 -3.150 1.00 62.16 83 LYS A C 1
ATOM 614 O O . LYS A 1 83 ? -0.749 16.567 -2.453 1.00 62.16 83 LYS A O 1
ATOM 619 N N . PRO A 1 84 ? -1.123 14.352 -2.609 1.00 65.38 84 PRO A N 1
ATOM 620 C CA . PRO A 1 84 ? -0.849 14.117 -1.202 1.00 65.38 84 PRO A CA 1
ATOM 621 C C . PRO A 1 84 ? 0.647 14.342 -0.916 1.00 65.38 84 PRO A C 1
ATOM 623 O O . PRO A 1 84 ? 1.451 14.345 -1.853 1.00 65.38 84 PRO A O 1
ATOM 626 N N . PRO A 1 85 ? 1.044 14.538 0.356 1.00 69.31 85 PRO A N 1
ATOM 627 C CA . PRO A 1 85 ? 2.433 14.783 0.749 1.00 69.31 85 PRO A CA 1
ATOM 628 C C . PRO A 1 85 ? 3.275 13.500 0.628 1.00 69.31 85 PRO A C 1
ATOM 630 O O . PRO A 1 85 ? 3.715 12.918 1.616 1.00 69.31 85 PRO A O 1
ATOM 633 N N . LEU A 1 86 ? 3.445 13.021 -0.600 1.00 74.69 86 LEU A N 1
ATOM 634 C CA . LEU A 1 86 ? 4.186 11.821 -0.945 1.00 74.69 86 LEU A CA 1
ATOM 635 C C . LEU A 1 86 ? 5.652 12.149 -1.192 1.00 74.69 86 LEU A C 1
ATOM 637 O O . LEU A 1 86 ? 5.982 13.148 -1.830 1.00 74.69 86 LEU A O 1
ATOM 641 N N . HIS A 1 87 ? 6.526 11.241 -0.765 1.00 77.88 87 HIS A N 1
ATOM 642 C CA . HIS A 1 87 ? 7.934 11.278 -1.150 1.00 77.88 87 HIS A CA 1
ATOM 643 C C . HIS A 1 87 ? 8.134 10.910 -2.627 1.00 77.88 87 HIS A C 1
ATOM 645 O O . HIS A 1 87 ? 9.031 11.449 -3.272 1.00 77.88 87 HIS A O 1
ATOM 651 N N . GLN A 1 88 ? 7.313 9.998 -3.156 1.00 87.25 88 GLN A N 1
ATOM 652 C CA . GLN A 1 88 ? 7.418 9.472 -4.516 1.00 87.25 88 GLN A CA 1
ATOM 653 C C . GLN A 1 88 ? 6.028 9.264 -5.141 1.00 87.25 88 GLN A C 1
ATOM 655 O O . GLN A 1 88 ? 5.085 8.873 -4.452 1.00 87.25 88 GLN A O 1
ATOM 660 N N . GLN A 1 89 ? 5.890 9.533 -6.446 1.00 88.50 89 GLN A N 1
ATOM 661 C CA . GLN A 1 89 ? 4.603 9.439 -7.160 1.00 88.50 89 GLN A CA 1
ATOM 662 C C . GLN A 1 89 ? 4.116 7.990 -7.263 1.00 88.50 89 GLN A C 1
ATOM 664 O O . GLN A 1 89 ? 2.915 7.731 -7.251 1.00 88.50 89 GLN A O 1
ATOM 669 N N . GLU A 1 90 ? 5.047 7.046 -7.354 1.00 90.94 90 GLU A N 1
ATOM 670 C CA . GLU A 1 90 ? 4.780 5.613 -7.398 1.00 90.94 90 GLU A CA 1
ATOM 671 C C . GLU A 1 90 ? 4.102 5.078 -6.129 1.00 90.94 90 GLU A C 1
ATOM 673 O O . GLU A 1 90 ? 3.470 4.027 -6.177 1.00 90.94 90 GLU A O 1
ATOM 678 N N . ASP A 1 91 ? 4.144 5.822 -5.018 1.00 92.88 91 ASP A N 1
ATOM 679 C CA . ASP A 1 91 ? 3.560 5.381 -3.752 1.00 92.88 91 ASP A CA 1
ATOM 680 C C . ASP A 1 91 ? 2.085 5.821 -3.576 1.00 92.88 91 ASP A C 1
ATOM 682 O O . ASP A 1 91 ? 1.479 5.645 -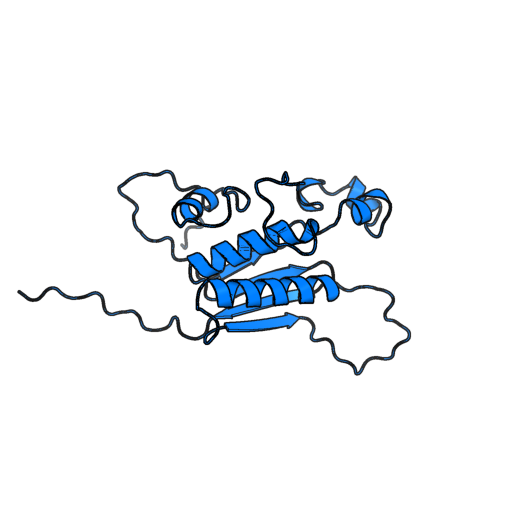2.514 1.00 92.88 91 ASP A O 1
ATOM 686 N N . ILE A 1 92 ? 1.473 6.409 -4.611 1.00 91.38 92 ILE A N 1
ATOM 687 C CA . ILE A 1 92 ? 0.159 7.059 -4.514 1.00 91.38 92 ILE A CA 1
ATOM 688 C C . ILE A 1 92 ? -0.984 6.116 -4.153 1.00 91.38 92 ILE A C 1
ATOM 690 O O . ILE A 1 92 ? -1.830 6.461 -3.327 1.00 91.38 92 ILE A O 1
ATOM 694 N N . PHE A 1 93 ? -1.000 4.901 -4.699 1.00 92.81 93 PHE A N 1
ATOM 695 C CA . PHE A 1 93 ? -2.028 3.927 -4.344 1.00 92.81 93 PHE A CA 1
ATOM 696 C C . PHE A 1 93 ? -1.961 3.553 -2.864 1.00 92.81 93 PHE A C 1
ATOM 698 O O . PHE A 1 93 ? -3.006 3.470 -2.218 1.00 92.81 93 PHE A O 1
ATOM 705 N N . TYR A 1 94 ? -0.759 3.411 -2.298 1.00 94.88 94 TYR A N 1
ATOM 706 C CA . TYR A 1 94 ? -0.602 3.124 -0.875 1.00 94.88 94 TYR A CA 1
ATOM 707 C C . TYR A 1 94 ? -1.199 4.234 -0.012 1.00 94.88 94 TYR A C 1
ATOM 709 O O . TYR A 1 94 ? -1.894 3.930 0.954 1.00 94.88 94 TYR A O 1
ATOM 717 N N . TYR A 1 95 ? -1.017 5.509 -0.380 1.00 91.88 95 TYR A N 1
ATOM 718 C CA . TYR A 1 95 ? -1.623 6.637 0.342 1.00 91.88 95 TYR A CA 1
ATOM 719 C C . TYR A 1 95 ? -3.140 6.521 0.411 1.00 91.88 95 TYR A C 1
ATOM 721 O O . TYR A 1 95 ? -3.727 6.620 1.492 1.00 91.88 95 TYR A O 1
ATOM 729 N N . HIS A 1 96 ? -3.775 6.282 -0.733 1.00 90.12 96 HIS A N 1
ATOM 730 C CA . HIS A 1 96 ? -5.226 6.221 -0.821 1.00 90.12 96 HIS A CA 1
ATOM 731 C C . HIS A 1 96 ? -5.799 4.979 -0.130 1.00 90.12 96 HIS A C 1
ATOM 733 O O . HIS A 1 96 ? -6.761 5.092 0.631 1.00 90.12 96 HIS A O 1
ATOM 739 N N . ILE A 1 97 ? -5.181 3.810 -0.327 1.00 93.19 97 ILE A N 1
ATOM 740 C CA . ILE A 1 97 ? -5.609 2.557 0.306 1.00 93.19 97 ILE A CA 1
ATOM 741 C C . ILE A 1 97 ? -5.445 2.638 1.828 1.00 93.19 97 ILE A C 1
ATOM 743 O O . ILE A 1 97 ? -6.369 2.299 2.570 1.00 93.19 97 ILE A O 1
ATOM 747 N N . LEU A 1 98 ? -4.305 3.136 2.318 1.00 93.38 98 LEU A N 1
ATOM 748 C CA . LEU A 1 98 ? -4.083 3.310 3.752 1.00 93.38 98 LEU A CA 1
ATOM 749 C C . LEU A 1 98 ? -5.064 4.327 4.337 1.00 93.38 98 LEU A C 1
ATOM 751 O O . LEU A 1 98 ? -5.684 4.035 5.358 1.00 93.38 98 LEU A O 1
ATOM 755 N N . SER A 1 99 ? -5.277 5.468 3.677 1.00 90.12 99 SER A N 1
ATOM 756 C CA . SER A 1 99 ? -6.264 6.471 4.102 1.00 90.12 99 SER A CA 1
ATOM 757 C C . SER A 1 99 ? -7.671 5.882 4.211 1.00 90.12 99 SER A C 1
ATOM 759 O O . SER A 1 99 ? -8.352 6.101 5.213 1.00 90.12 99 SER A O 1
ATOM 761 N N . LEU A 1 100 ? -8.096 5.089 3.220 1.00 88.38 100 LEU A N 1
ATOM 762 C CA . LEU A 1 100 ? -9.362 4.353 3.262 1.00 88.38 100 LEU A CA 1
ATOM 763 C C . LEU A 1 100 ? -9.403 3.405 4.467 1.00 88.38 100 LEU A C 1
ATOM 765 O O . LEU A 1 100 ? -10.393 3.382 5.194 1.00 88.38 100 LEU A O 1
ATOM 769 N N . SER A 1 101 ? -8.310 2.680 4.725 1.00 91.31 101 SER A N 1
ATOM 770 C CA . SER A 1 101 ? -8.216 1.758 5.859 1.00 91.31 101 SER A CA 1
ATOM 771 C C . SER A 1 101 ? -8.386 2.445 7.217 1.00 91.31 101 SER A C 1
ATOM 773 O O . SER A 1 101 ? -9.028 1.883 8.101 1.00 91.31 101 SER A O 1
ATOM 775 N N . PHE A 1 102 ? -7.842 3.658 7.385 1.00 89.94 102 PHE A N 1
ATOM 776 C CA . PHE A 1 102 ? -7.967 4.438 8.621 1.00 89.94 102 PHE A CA 1
ATOM 777 C C . PHE A 1 102 ? -9.386 4.971 8.803 1.00 89.94 102 PHE A C 1
ATOM 779 O O . PHE A 1 102 ? -9.931 4.872 9.904 1.00 89.94 102 PHE A O 1
ATOM 786 N N . LYS A 1 103 ? -10.008 5.471 7.725 1.00 86.06 103 LYS A N 1
ATOM 787 C CA . LYS A 1 103 ? -11.409 5.923 7.745 1.00 86.06 103 LYS A CA 1
ATOM 788 C C . LYS A 1 103 ? -12.365 4.789 8.107 1.00 86.06 103 LYS A C 1
ATOM 790 O O . LYS A 1 103 ? -13.277 4.989 8.898 1.00 86.06 103 LYS A O 1
ATOM 795 N N . MET A 1 104 ? -12.123 3.603 7.555 1.00 85.50 104 MET A N 1
ATOM 796 C CA . MET A 1 104 ? -12.966 2.420 7.746 1.00 85.50 104 MET A CA 1
ATOM 797 C C . MET A 1 104 ? -12.591 1.585 8.969 1.00 85.50 104 MET A C 1
ATOM 799 O O . MET A 1 104 ? -13.254 0.590 9.241 1.00 85.50 104 MET A O 1
ATOM 803 N N . ARG A 1 105 ? -11.531 1.973 9.693 1.00 88.69 105 ARG A N 1
ATOM 804 C CA . ARG A 1 105 ? -10.957 1.226 10.823 1.00 88.69 105 ARG A CA 1
ATOM 805 C C . ARG A 1 105 ? -10.764 -0.259 10.490 1.00 88.69 105 ARG A C 1
ATOM 807 O O . ARG A 1 105 ? -11.132 -1.137 11.257 1.00 88.69 105 ARG A O 1
ATOM 814 N N . VAL A 1 106 ? -10.183 -0.541 9.326 1.00 91.38 106 VAL A N 1
ATOM 815 C CA . VAL A 1 106 ? -9.960 -1.917 8.849 1.00 91.38 106 VAL A CA 1
ATOM 816 C C . VAL A 1 106 ? -9.039 -2.663 9.812 1.00 91.38 106 VAL A C 1
ATOM 818 O O . VAL A 1 106 ? -8.034 -2.111 10.253 1.00 91.38 106 VAL A O 1
ATOM 821 N N . LYS A 1 107 ? -9.325 -3.921 10.142 1.00 93.12 107 LYS A N 1
ATOM 822 C CA . LYS A 1 107 ? -8.528 -4.663 11.137 1.00 93.12 107 LYS A CA 1
ATOM 823 C C . LYS A 1 107 ? -7.169 -5.098 10.594 1.00 93.12 107 LYS A C 1
ATOM 825 O O . LYS A 1 107 ? -6.182 -5.055 11.326 1.00 93.12 107 LYS A O 1
ATOM 830 N N . LEU A 1 108 ? -7.116 -5.490 9.321 1.00 96.00 108 LEU A N 1
ATOM 831 C CA . LEU A 1 108 ? -5.913 -5.997 8.662 1.00 96.00 108 LEU A CA 1
ATOM 832 C C . LEU A 1 108 ? -5.743 -5.385 7.268 1.00 96.00 108 LEU A C 1
ATOM 834 O O . LEU A 1 108 ? -6.649 -5.451 6.441 1.00 96.00 108 LEU A O 1
ATOM 838 N N . VAL A 1 109 ? -4.564 -4.838 6.985 1.00 97.44 109 VAL A N 1
ATOM 839 C CA . VAL A 1 109 ? -4.178 -4.366 5.650 1.00 97.44 109 VAL A CA 1
ATOM 840 C C . VAL A 1 109 ? -2.883 -5.053 5.235 1.00 97.44 109 VAL A C 1
ATOM 842 O O . VAL A 1 109 ?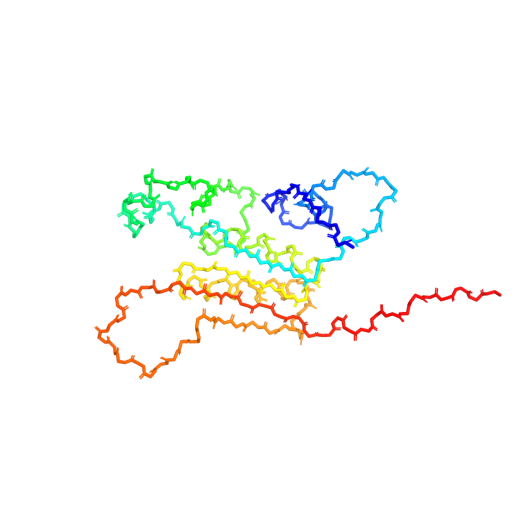 -1.929 -5.076 6.009 1.00 97.44 109 VAL A O 1
ATOM 845 N N . ILE A 1 110 ? -2.847 -5.600 4.022 1.00 98.31 110 ILE A N 1
ATOM 846 C CA . ILE A 1 110 ? -1.672 -6.253 3.441 1.00 98.31 110 ILE A CA 1
ATOM 847 C C . ILE A 1 110 ? -1.403 -5.646 2.062 1.00 98.31 110 ILE A C 1
ATOM 849 O O . ILE A 1 110 ? -2.287 -5.639 1.203 1.00 98.31 110 ILE A O 1
ATOM 853 N N . LEU A 1 111 ? -0.193 -5.125 1.860 1.00 98.31 111 LEU A N 1
ATOM 854 C CA . LEU A 1 111 ? 0.192 -4.379 0.661 1.00 98.31 111 LEU A CA 1
ATOM 855 C C . LEU A 1 111 ? 1.492 -4.929 0.082 1.00 98.31 111 LEU A C 1
ATOM 857 O O . LEU A 1 111 ? 2.521 -4.878 0.752 1.00 98.31 111 LEU A O 1
ATOM 861 N N . GLU A 1 112 ? 1.456 -5.400 -1.161 1.00 97.44 112 GLU A N 1
ATOM 862 C CA . GLU A 1 112 ? 2.666 -5.781 -1.899 1.00 97.44 112 GLU A CA 1
ATOM 863 C C . GLU A 1 112 ? 3.459 -4.536 -2.307 1.00 97.44 112 GLU A C 1
ATOM 865 O O . GLU A 1 112 ? 2.875 -3.510 -2.660 1.00 97.44 112 GLU A O 1
ATOM 870 N N . CYS A 1 113 ? 4.784 -4.612 -2.228 1.00 95.94 113 CYS A N 1
ATOM 871 C CA . CYS A 1 113 ? 5.739 -3.563 -2.566 1.00 95.94 113 CYS A CA 1
ATOM 872 C C . CYS A 1 113 ? 6.850 -4.133 -3.447 1.00 95.94 113 CYS A C 1
ATOM 874 O O . CYS A 1 113 ? 7.278 -5.274 -3.265 1.00 95.94 113 CYS A O 1
ATOM 876 N N . GLY A 1 114 ? 7.356 -3.311 -4.365 1.00 92.44 114 GLY A N 1
ATOM 877 C CA . GLY A 1 114 ? 8.392 -3.713 -5.311 1.00 92.44 114 GLY A CA 1
ATOM 878 C C . GLY A 1 114 ? 9.731 -4.040 -4.656 1.00 92.44 114 GLY A C 1
ATOM 879 O O . GLY A 1 114 ? 10.448 -4.890 -5.172 1.00 92.44 114 GLY A O 1
ATOM 880 N N . ASP A 1 115 ? 10.052 -3.393 -3.532 1.00 91.94 115 ASP A N 1
ATOM 881 C CA . ASP A 1 115 ? 11.207 -3.726 -2.701 1.00 91.94 115 ASP A CA 1
ATOM 882 C C . ASP A 1 115 ? 11.098 -3.213 -1.257 1.00 91.94 115 ASP A C 1
ATOM 884 O O . ASP A 1 115 ? 10.180 -2.467 -0.907 1.00 91.94 115 ASP A O 1
ATOM 888 N N . HIS A 1 116 ? 12.069 -3.577 -0.413 1.00 92.31 116 HIS A N 1
ATOM 889 C CA . HIS A 1 116 ? 12.156 -3.106 0.972 1.00 92.31 116 HIS A CA 1
ATOM 890 C C . HIS A 1 116 ? 12.261 -1.587 1.120 1.00 92.31 116 HIS A C 1
ATOM 892 O O . HIS A 1 116 ? 11.699 -1.042 2.067 1.00 92.31 116 HIS A O 1
ATOM 898 N N . SER A 1 117 ? 12.934 -0.880 0.205 1.00 92.75 117 SER A N 1
ATOM 899 C CA . SER A 1 117 ? 12.995 0.586 0.264 1.00 92.75 117 SER A CA 1
ATOM 900 C C . SER A 1 117 ? 11.600 1.185 0.091 1.00 92.75 117 SER A C 1
ATOM 902 O O . SER A 1 117 ? 11.210 2.092 0.827 1.00 92.75 117 SER A O 1
ATOM 904 N N . GLN A 1 118 ? 10.807 0.646 -0.837 1.00 94.25 118 GLN A N 1
ATOM 905 C CA . GLN A 1 118 ? 9.399 0.993 -0.984 1.00 94.25 118 GLN A CA 1
ATOM 906 C C . GLN A 1 118 ? 8.572 0.567 0.2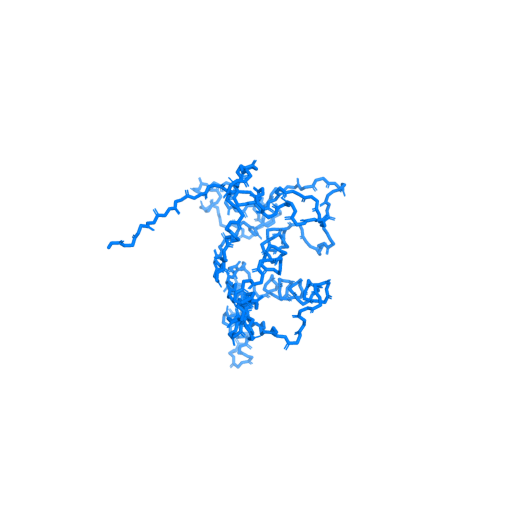28 1.00 94.25 118 GLN A C 1
ATOM 908 O O . GLN A 1 118 ? 7.795 1.378 0.728 1.00 94.25 118 GLN A O 1
ATOM 913 N N . GLY A 1 119 ? 8.795 -0.633 0.763 1.00 95.62 119 GLY A N 1
ATOM 914 C CA . GLY A 1 119 ? 8.157 -1.095 1.995 1.00 95.62 119 GLY A CA 1
ATOM 915 C C . GLY A 1 119 ? 8.346 -0.123 3.166 1.00 95.62 119 GLY A C 1
ATOM 916 O O . GLY A 1 119 ? 7.378 0.225 3.841 1.00 95.62 119 GLY A O 1
ATOM 917 N N . GLU A 1 120 ? 9.557 0.400 3.367 1.00 95.12 120 GLU A N 1
ATOM 918 C CA . GLU A 1 120 ? 9.850 1.380 4.424 1.00 95.12 120 GLU A CA 1
ATOM 919 C C . GLU A 1 120 ? 9.153 2.727 4.203 1.00 95.12 120 GLU A C 1
ATOM 921 O O . GLU A 1 120 ? 8.650 3.342 5.154 1.00 95.12 120 GLU A O 1
ATOM 926 N N . ARG A 1 121 ? 9.058 3.187 2.949 1.00 95.56 121 ARG A N 1
ATOM 927 C CA . ARG A 1 121 ? 8.284 4.393 2.615 1.00 95.56 121 ARG A CA 1
ATOM 928 C C . ARG A 1 121 ? 6.800 4.192 2.903 1.00 95.56 121 ARG A C 1
ATOM 930 O O . ARG A 1 121 ? 6.183 5.057 3.523 1.00 95.56 121 ARG A O 1
ATOM 937 N N . VAL A 1 122 ? 6.242 3.041 2.533 1.00 96.19 122 VAL A N 1
ATOM 938 C CA . VAL A 1 122 ? 4.836 2.690 2.788 1.00 96.19 122 VAL A CA 1
ATOM 939 C C . VAL A 1 122 ? 4.559 2.548 4.289 1.00 96.19 122 VAL A C 1
ATOM 941 O O . VAL A 1 122 ? 3.554 3.065 4.781 1.00 96.19 122 VAL A O 1
ATOM 944 N N . ALA A 1 123 ? 5.465 1.936 5.054 1.00 95.81 123 ALA A N 1
ATOM 945 C CA . ALA A 1 123 ? 5.364 1.860 6.510 1.00 95.81 123 ALA A CA 1
ATOM 946 C C . ALA A 1 123 ? 5.421 3.253 7.161 1.00 95.81 123 ALA A C 1
ATOM 948 O O . ALA A 1 123 ? 4.632 3.564 8.055 1.00 95.81 123 ALA A O 1
ATOM 949 N N . SER A 1 124 ? 6.315 4.126 6.691 1.00 94.81 124 SER A N 1
ATOM 950 C CA . SER A 1 124 ? 6.423 5.515 7.160 1.00 94.81 124 SER A CA 1
ATOM 951 C C . SER A 1 124 ? 5.162 6.323 6.855 1.00 94.81 124 SER A C 1
ATOM 953 O O . SER A 1 124 ? 4.647 7.029 7.723 1.00 94.81 124 SER A O 1
ATOM 955 N N . LEU A 1 125 ? 4.606 6.151 5.656 1.00 93.62 125 LEU A N 1
ATOM 956 C CA . LEU A 1 125 ? 3.328 6.729 5.262 1.00 93.62 125 LEU A CA 1
ATOM 957 C C . LEU A 1 125 ? 2.182 6.247 6.169 1.00 93.62 125 LEU A C 1
ATOM 959 O O . LEU A 1 125 ? 1.352 7.048 6.599 1.00 93.62 125 LEU A O 1
ATOM 963 N N . CYS A 1 126 ? 2.154 4.957 6.511 1.00 94.44 126 CYS A N 1
ATOM 964 C CA . CYS A 1 126 ? 1.167 4.399 7.431 1.00 94.44 126 CYS A CA 1
ATOM 965 C C . CYS A 1 126 ? 1.245 5.050 8.822 1.00 94.44 126 CYS A C 1
ATOM 967 O O . CYS A 1 126 ? 0.216 5.464 9.356 1.00 94.44 126 CYS A O 1
ATOM 969 N N . ARG A 1 127 ? 2.452 5.234 9.376 1.00 93.50 127 ARG A N 1
ATOM 970 C CA . ARG A 1 127 ? 2.661 5.934 10.661 1.00 93.50 127 ARG A CA 1
ATOM 971 C C . ARG A 1 127 ? 2.194 7.391 10.610 1.00 93.50 127 ARG A C 1
ATOM 973 O O . ARG A 1 127 ? 1.543 7.858 11.541 1.00 93.50 127 ARG A O 1
ATOM 980 N N . ALA A 1 128 ? 2.482 8.096 9.515 1.00 91.19 128 ALA A N 1
ATOM 981 C CA . ALA A 1 128 ? 2.042 9.477 9.328 1.00 91.19 128 ALA A CA 1
ATOM 982 C C . ALA A 1 128 ? 0.508 9.590 9.303 1.00 91.19 128 ALA A C 1
ATOM 984 O O . ALA A 1 128 ? -0.060 10.474 9.943 1.00 91.19 128 ALA A O 1
ATOM 985 N N . LEU A 1 129 ? -0.172 8.669 8.615 1.00 90.75 129 LEU A N 1
ATOM 986 C CA . LEU A 1 129 ? -1.633 8.607 8.607 1.00 90.75 129 LEU A CA 1
ATOM 987 C C . LEU A 1 129 ? -2.198 8.211 9.979 1.00 90.75 129 LEU A C 1
ATOM 989 O O . LEU A 1 129 ? -3.169 8.814 10.423 1.00 90.75 129 LEU A O 1
ATOM 993 N N . ALA A 1 130 ? -1.573 7.277 10.697 1.00 91.12 130 ALA A N 1
ATOM 994 C CA . ALA A 1 130 ? -1.995 6.918 12.052 1.00 91.12 130 ALA A CA 1
ATOM 995 C C . ALA A 1 130 ? -2.013 8.135 12.990 1.00 91.12 130 ALA A C 1
ATOM 997 O O . ALA A 1 130 ? -2.977 8.321 13.735 1.00 91.12 130 ALA A O 1
ATOM 998 N N . ALA A 1 131 ? -0.997 9.001 12.896 1.00 88.75 131 ALA A N 1
ATOM 999 C CA . ALA A 1 131 ? -0.947 10.259 13.636 1.00 88.75 131 ALA A CA 1
ATOM 1000 C C . ALA A 1 131 ? -2.068 11.227 13.215 1.00 88.75 131 ALA A C 1
ATOM 1002 O O . ALA A 1 131 ? -2.732 11.801 14.076 1.00 88.75 131 ALA A O 1
ATOM 1003 N N . GLN A 1 132 ? -2.330 11.366 11.909 1.00 88.12 132 GLN A N 1
ATOM 1004 C CA . GLN A 1 132 ? -3.398 12.234 11.384 1.00 88.12 132 GLN A CA 1
ATOM 1005 C C . GLN A 1 132 ? -4.804 11.801 11.825 1.00 88.12 132 GLN A C 1
ATOM 1007 O O . GLN A 1 132 ? -5.658 12.652 12.051 1.00 88.12 132 GLN A O 1
ATOM 1012 N N . TYR A 1 133 ? -5.047 10.494 11.953 1.00 86.19 133 TYR A N 1
ATOM 1013 C CA . TYR A 1 133 ? -6.337 9.939 12.378 1.00 86.19 133 TYR A CA 1
ATOM 1014 C C . TYR A 1 133 ? -6.430 9.684 13.893 1.00 86.19 133 TYR A C 1
ATOM 1016 O O . TYR A 1 133 ? -7.444 9.151 14.342 1.00 86.19 133 TYR A O 1
ATOM 1024 N N . SER A 1 134 ? -5.399 10.030 14.676 1.00 85.81 134 SER A N 1
ATOM 1025 C CA . SER A 1 134 ? -5.318 9.744 16.120 1.00 85.81 134 SER A CA 1
ATOM 1026 C C . SER A 1 134 ? -5.537 8.256 16.459 1.00 85.81 134 SER A C 1
ATOM 1028 O O . SER A 1 134 ? -6.227 7.923 17.416 1.00 85.81 134 SER A O 1
ATOM 1030 N N . GLN A 1 135 ? -4.966 7.353 15.653 1.00 82.88 135 GLN A N 1
ATOM 1031 C CA . GLN A 1 135 ? -5.064 5.887 15.791 1.00 82.88 135 GLN A CA 1
ATOM 1032 C C . GLN A 1 135 ? -3.683 5.232 15.999 1.00 82.88 135 GLN A C 1
ATOM 1034 O O . GLN A 1 135 ? -3.419 4.151 15.477 1.00 82.88 135 GLN A O 1
ATOM 1039 N N . VAL A 1 136 ? -2.757 5.915 16.680 1.00 75.69 136 VAL A N 1
ATOM 1040 C CA . VAL A 1 136 ? -1.358 5.460 16.815 1.00 75.69 136 VAL A CA 1
ATOM 1041 C C . VAL A 1 136 ? -1.226 4.274 17.775 1.00 75.69 136 VAL A C 1
ATOM 1043 O O . VAL A 1 136 ? -0.489 3.339 17.472 1.00 75.69 136 VAL A O 1
ATOM 1046 N N . ASP A 1 137 ? -1.957 4.292 18.891 1.00 72.06 137 ASP A N 1
ATOM 1047 C CA . ASP A 1 137 ? -1.746 3.365 20.017 1.00 72.06 137 ASP A CA 1
ATOM 1048 C C . ASP A 1 137 ? -2.218 1.924 19.745 1.00 72.06 137 ASP A C 1
ATOM 1050 O O . ASP A 1 137 ? -1.820 0.991 20.439 1.00 72.06 137 ASP A O 1
ATOM 1054 N N . ASP A 1 138 ? -2.995 1.730 18.679 1.00 81.44 138 ASP A N 1
ATOM 1055 C CA . ASP A 1 138 ? -3.621 0.454 18.328 1.00 81.44 138 ASP A CA 1
ATOM 1056 C C . ASP A 1 138 ? -2.938 -0.250 17.144 1.00 81.44 138 ASP A C 1
ATOM 1058 O O . ASP A 1 138 ? -3.445 -1.256 16.654 1.00 81.44 138 ASP A O 1
ATOM 1062 N N . LEU A 1 139 ? -1.814 0.259 16.628 1.00 90.56 139 LEU A N 1
ATOM 1063 C CA . LEU A 1 139 ? -1.299 -0.143 15.316 1.00 90.56 139 LEU A CA 1
ATOM 1064 C C . LEU A 1 139 ? 0.011 -0.944 15.382 1.00 90.56 139 LEU A C 1
ATOM 1066 O O . LEU A 1 139 ? 1.044 -0.448 15.823 1.00 90.56 139 LEU A O 1
ATOM 1070 N N . CYS A 1 140 ? 0.003 -2.156 14.827 1.00 93.88 140 CYS A N 1
ATOM 1071 C CA . CYS A 1 140 ? 1.207 -2.928 14.522 1.00 93.88 140 CYS A CA 1
ATOM 1072 C C . CYS A 1 140 ? 1.512 -2.833 13.020 1.00 93.88 140 CYS A C 1
ATOM 1074 O O . CYS A 1 140 ? 0.664 -3.165 12.192 1.00 93.88 140 CYS A O 1
ATOM 1076 N N . ILE A 1 141 ? 2.717 -2.377 12.665 1.00 95.44 141 ILE A N 1
ATOM 1077 C CA . ILE A 1 141 ? 3.194 -2.280 11.278 1.00 95.44 141 ILE A CA 1
ATOM 1078 C C . ILE A 1 141 ? 4.449 -3.141 11.147 1.00 95.44 141 ILE A C 1
ATOM 1080 O O . ILE A 1 141 ? 5.412 -2.937 11.885 1.00 95.44 141 ILE A O 1
ATOM 1084 N N . SER A 1 142 ? 4.457 -4.066 10.191 1.00 95.81 142 SER A N 1
ATOM 1085 C CA . SER A 1 142 ? 5.604 -4.930 9.899 1.00 95.81 142 SER A CA 1
ATOM 1086 C C . SER A 1 142 ? 5.851 -5.049 8.397 1.00 95.81 142 SER A C 1
ATOM 1088 O O . SER A 1 142 ? 4.951 -4.814 7.590 1.00 95.81 142 SER A O 1
ATOM 1090 N N . ILE A 1 143 ? 7.088 -5.391 8.033 1.00 96.06 143 ILE A N 1
ATOM 1091 C CA . ILE A 1 143 ? 7.511 -5.653 6.656 1.00 96.06 143 ILE A CA 1
ATOM 1092 C C . ILE A 1 143 ? 7.947 -7.116 6.579 1.00 96.06 143 ILE A C 1
ATOM 1094 O O . ILE A 1 143 ? 8.708 -7.574 7.432 1.00 96.06 143 ILE A O 1
ATOM 1098 N N . TRP A 1 144 ? 7.438 -7.845 5.587 1.00 93.81 144 TRP A N 1
ATOM 1099 C CA . TRP A 1 144 ? 7.779 -9.243 5.330 1.00 93.81 144 TRP A CA 1
ATOM 1100 C C . TRP A 1 144 ? 8.407 -9.417 3.932 1.00 93.81 144 TRP A C 1
ATOM 1102 O O . TRP A 1 144 ? 7.871 -8.845 2.983 1.00 93.81 144 TRP A O 1
ATOM 1112 N N . PRO A 1 145 ? 9.480 -10.213 3.761 1.00 89.56 145 PRO A N 1
ATOM 1113 C CA . PRO A 1 145 ? 10.250 -10.865 4.821 1.00 89.56 145 PRO A CA 1
ATOM 1114 C C . PRO A 1 145 ? 10.888 -9.835 5.760 1.00 89.56 145 PRO A C 1
ATOM 1116 O O . PRO A 1 145 ? 11.078 -8.678 5.391 1.00 89.56 145 PRO A O 1
ATOM 1119 N N . ALA A 1 146 ? 11.156 -10.231 7.004 1.00 79.31 146 ALA A N 1
ATOM 1120 C CA . ALA A 1 146 ? 11.943 -9.377 7.882 1.00 79.31 146 ALA A CA 1
ATOM 1121 C C . ALA A 1 146 ? 13.353 -9.263 7.288 1.00 79.31 146 ALA A C 1
ATOM 1123 O O . ALA A 1 146 ? 13.887 -10.246 6.770 1.00 79.31 146 ALA A O 1
ATOM 1124 N N . ASN A 1 147 ? 13.954 -8.077 7.353 1.00 68.81 147 ASN A N 1
ATOM 1125 C CA . ASN A 1 147 ? 15.323 -7.882 6.892 1.00 68.81 147 ASN A CA 1
ATOM 1126 C C . ASN A 1 147 ? 16.282 -8.549 7.895 1.00 68.81 147 ASN A C 1
ATOM 1128 O O . ASN A 1 147 ? 16.809 -7.896 8.796 1.00 68.81 147 ASN A O 1
ATOM 1132 N N . ASP A 1 148 ? 16.462 -9.865 7.782 1.00 58.34 148 ASP A N 1
ATOM 1133 C CA . ASP A 1 148 ? 17.416 -10.614 8.592 1.00 58.34 148 ASP A CA 1
ATOM 1134 C C . ASP A 1 148 ? 18.827 -10.199 8.166 1.00 58.34 148 ASP A C 1
ATOM 1136 O O . ASP A 1 148 ? 19.362 -10.617 7.139 1.00 58.34 148 ASP A O 1
ATOM 1140 N N . ALA A 1 149 ? 19.455 -9.346 8.977 1.00 54.84 149 ALA A N 1
ATOM 1141 C CA . ALA A 1 149 ? 20.808 -8.827 8.772 1.00 54.84 149 ALA A CA 1
ATOM 1142 C C . ALA A 1 149 ? 21.921 -9.905 8.841 1.00 54.84 149 ALA A C 1
ATOM 1144 O O . ALA A 1 149 ? 23.095 -9.568 8.978 1.00 54.84 149 ALA A O 1
ATOM 1145 N N . THR A 1 150 ? 21.577 -11.194 8.778 1.00 51.34 150 THR A N 1
ATOM 1146 C CA . THR A 1 150 ? 22.472 -12.338 9.006 1.00 51.34 150 THR A CA 1
ATOM 1147 C C . THR A 1 150 ? 22.900 -13.070 7.732 1.00 51.34 150 THR A C 1
ATOM 1149 O O . THR A 1 150 ? 23.697 -14.004 7.823 1.00 51.34 150 THR A O 1
ATOM 1152 N N . VAL A 1 151 ? 22.442 -12.662 6.542 1.00 51.06 151 VAL A N 1
ATOM 1153 C CA . VAL A 1 15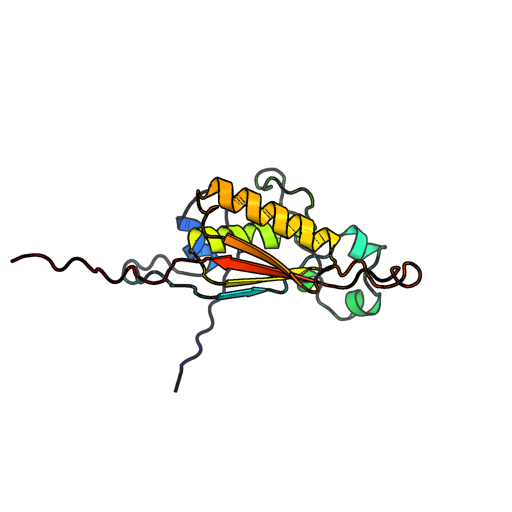1 ? 22.809 -13.327 5.279 1.00 51.06 151 VAL A CA 1
ATOM 1154 C C . VAL A 1 151 ? 23.819 -12.487 4.491 1.00 51.06 151 VAL A C 1
ATOM 1156 O O . VAL A 1 151 ? 23.599 -11.310 4.218 1.00 51.06 151 VAL A O 1
ATOM 1159 N N . ASN A 1 152 ? 24.951 -13.121 4.174 1.00 48.44 152 ASN A N 1
ATOM 1160 C CA . ASN A 1 152 ? 26.168 -12.556 3.586 1.00 48.44 152 ASN A CA 1
ATOM 1161 C C . ASN A 1 152 ? 25.950 -11.532 2.453 1.00 48.44 152 ASN A C 1
ATOM 1163 O O . ASN A 1 152 ? 25.192 -11.745 1.509 1.00 48.44 152 ASN A O 1
ATOM 1167 N N . ASP A 1 153 ? 26.743 -10.465 2.527 1.00 53.16 153 ASP A N 1
ATOM 1168 C CA . ASP A 1 153 ? 26.680 -9.205 1.772 1.00 53.16 153 ASP A CA 1
ATOM 1169 C C . ASP A 1 153 ? 27.003 -9.297 0.262 1.00 53.16 153 ASP A C 1
ATOM 1171 O O . ASP A 1 153 ? 27.080 -8.286 -0.425 1.00 53.16 153 ASP A O 1
ATOM 1175 N N . SER A 1 154 ? 27.206 -10.495 -0.296 1.00 48.94 154 SER A N 1
ATOM 1176 C CA . SER A 1 154 ? 27.667 -10.672 -1.686 1.00 48.94 154 SER A CA 1
ATOM 1177 C C . SER A 1 154 ? 26.595 -11.128 -2.684 1.00 48.94 154 SER A C 1
ATOM 1179 O O . SER A 1 154 ? 26.905 -11.276 -3.863 1.00 48.94 154 SER A O 1
ATOM 1181 N N . ALA A 1 155 ? 25.344 -11.330 -2.250 1.00 47.62 155 ALA A N 1
ATOM 1182 C CA . ALA A 1 155 ? 24.226 -11.736 -3.120 1.00 47.62 155 ALA A CA 1
ATOM 1183 C C . ALA A 1 155 ? 23.075 -10.706 -3.204 1.00 47.62 155 ALA A C 1
ATOM 1185 O O . ALA A 1 155 ? 22.075 -10.949 -3.874 1.00 47.62 155 ALA A O 1
ATOM 1186 N N . ARG A 1 156 ? 23.211 -9.544 -2.550 1.00 49.94 156 ARG A N 1
ATOM 1187 C CA . ARG A 1 156 ? 22.157 -8.522 -2.369 1.00 49.94 156 ARG A CA 1
ATOM 1188 C C . ARG A 1 156 ? 21.846 -7.639 -3.592 1.00 49.94 156 ARG A C 1
ATOM 1190 O O . ARG A 1 156 ? 21.214 -6.599 -3.442 1.00 49.94 156 ARG A O 1
ATOM 1197 N N . GLU A 1 157 ? 22.257 -8.013 -4.803 1.00 52.69 157 GLU A N 1
ATOM 1198 C CA . GLU A 1 157 ? 21.978 -7.193 -5.998 1.00 52.69 157 GLU A CA 1
ATOM 1199 C C . GLU A 1 157 ? 20.538 -7.309 -6.525 1.00 52.69 157 GLU A C 1
ATOM 1201 O O . GLU A 1 157 ? 20.138 -6.519 -7.381 1.00 52.69 157 GLU A O 1
ATOM 1206 N N . VAL A 1 158 ? 19.724 -8.234 -6.005 1.00 54.53 158 VAL A N 1
ATOM 1207 C CA . VAL A 1 158 ? 18.304 -8.325 -6.367 1.00 54.53 158 VAL A CA 1
ATOM 1208 C C . VAL A 1 158 ? 17.463 -7.729 -5.243 1.00 54.53 158 VAL A C 1
ATOM 1210 O O . VAL A 1 158 ? 17.335 -8.308 -4.170 1.00 54.53 158 VAL A O 1
ATOM 1213 N N . SER A 1 159 ? 16.906 -6.544 -5.499 1.00 71.88 159 SER A N 1
ATOM 1214 C CA . SER A 1 159 ? 15.862 -5.929 -4.673 1.00 71.88 159 SER A CA 1
ATOM 1215 C C . SER A 1 159 ? 14.641 -6.858 -4.688 1.00 71.88 159 SER A C 1
ATOM 1217 O O . SER A 1 159 ? 13.948 -6.938 -5.703 1.00 71.88 159 SER A O 1
ATOM 1219 N N . GLU A 1 160 ? 14.436 -7.641 -3.629 1.00 82.88 160 GLU A N 1
ATOM 1220 C CA . GLU A 1 160 ? 13.320 -8.589 -3.550 1.00 82.88 160 GLU A CA 1
ATOM 1221 C C . GLU A 1 160 ? 12.017 -7.874 -3.162 1.00 82.88 160 GLU A C 1
ATOM 1223 O O . GLU A 1 160 ? 12.046 -6.974 -2.313 1.00 82.88 160 GLU A O 1
ATOM 1228 N N . PRO A 1 161 ? 10.871 -8.272 -3.748 1.00 89.31 161 PRO A N 1
ATOM 1229 C CA . PRO A 1 161 ? 9.576 -7.728 -3.370 1.00 89.31 161 PRO A CA 1
ATOM 1230 C C . PRO A 1 161 ? 9.265 -8.039 -1.906 1.00 89.31 161 PRO A C 1
ATOM 1232 O O . PRO A 1 161 ? 9.665 -9.069 -1.362 1.00 89.31 161 PRO A O 1
ATOM 1235 N N . CYS A 1 162 ? 8.514 -7.150 -1.266 1.00 94.31 162 CYS A N 1
ATOM 1236 C CA . CYS A 1 162 ? 8.125 -7.307 0.129 1.00 94.31 162 CYS A CA 1
ATOM 1237 C C . CYS A 1 162 ? 6.659 -6.949 0.351 1.00 94.31 162 CYS A C 1
ATOM 1239 O O . CYS A 1 162 ? 5.973 -6.447 -0.532 1.00 94.31 162 CYS A O 1
ATOM 1241 N N . MET A 1 163 ? 6.175 -7.186 1.562 1.00 96.88 163 MET A N 1
ATOM 1242 C CA . MET A 1 163 ? 4.800 -6.942 1.970 1.00 96.88 163 MET A CA 1
ATOM 1243 C C . MET A 1 163 ? 4.782 -6.054 3.204 1.00 96.88 163 MET A C 1
ATOM 1245 O O . MET A 1 163 ? 5.445 -6.365 4.190 1.00 96.88 163 MET A O 1
ATOM 1249 N N . VAL A 1 164 ? 3.991 -4.986 3.178 1.00 97.81 164 VAL A N 1
ATOM 1250 C CA . VAL A 1 164 ? 3.673 -4.204 4.375 1.00 97.81 164 VAL A CA 1
ATOM 1251 C C . VAL A 1 164 ? 2.382 -4.735 4.977 1.00 97.81 164 VAL A C 1
ATOM 1253 O O . VAL A 1 164 ? 1.345 -4.782 4.314 1.00 97.81 164 VAL A O 1
ATOM 1256 N N . ILE A 1 165 ? 2.450 -5.124 6.246 1.00 97.75 165 ILE A N 1
ATOM 1257 C CA . ILE A 1 165 ? 1.334 -5.670 7.015 1.00 97.75 165 ILE A CA 1
ATOM 1258 C C . ILE A 1 165 ? 0.995 -4.680 8.123 1.00 97.75 165 ILE A C 1
ATOM 1260 O O . ILE A 1 165 ? 1.849 -4.332 8.940 1.00 97.75 165 ILE A O 1
ATOM 1264 N N . VAL A 1 166 ? -0.263 -4.248 8.159 1.00 96.69 166 VAL A N 1
ATOM 1265 C CA . VAL A 1 166 ? -0.799 -3.318 9.154 1.00 96.69 166 VAL A CA 1
ATOM 1266 C C . VAL A 1 166 ? -1.942 -3.998 9.898 1.00 96.69 166 VAL A C 1
ATOM 1268 O O . VAL A 1 166 ? -2.928 -4.407 9.284 1.00 96.69 166 VAL A O 1
ATOM 1271 N N . GLN A 1 167 ? -1.825 -4.109 11.216 1.00 95.31 167 GLN A N 1
ATOM 1272 C CA . GLN A 1 167 ? -2.819 -4.728 12.092 1.00 95.31 167 GLN A CA 1
ATOM 1273 C C . GLN A 1 167 ? -3.285 -3.727 13.143 1.00 95.31 167 GLN A C 1
ATOM 1275 O O . GLN A 1 167 ? -2.459 -3.059 13.761 1.00 95.31 167 GLN A O 1
ATOM 1280 N N . ARG A 1 168 ? -4.601 -3.640 13.357 1.00 90.75 168 ARG A N 1
ATOM 1281 C CA . ARG A 1 168 ? -5.198 -2.836 14.430 1.00 90.75 168 ARG A CA 1
ATOM 1282 C C . ARG A 1 168 ? -5.618 -3.738 15.594 1.00 90.75 168 ARG A C 1
ATOM 1284 O O . ARG A 1 168 ? -6.495 -4.587 15.436 1.00 90.75 168 ARG A O 1
ATOM 1291 N N . SER A 1 169 ? -5.001 -3.551 16.752 1.00 78.44 169 SER A N 1
ATOM 1292 C CA . SER A 1 169 ? -5.387 -4.169 18.021 1.00 78.44 169 SER A CA 1
ATOM 1293 C C . SER A 1 169 ? -6.573 -3.391 18.604 1.00 78.44 169 SER A C 1
ATOM 1295 O O . SER A 1 169 ? -6.515 -2.175 18.657 1.00 78.44 169 SER A O 1
ATOM 1297 N N . GLY A 1 170 ? -7.662 -4.047 19.025 1.00 61.78 170 GLY A N 1
ATOM 1298 C CA . GLY A 1 170 ? -8.701 -3.378 19.836 1.00 61.78 170 GLY A CA 1
ATOM 1299 C C . GLY A 1 170 ? -10.081 -3.117 19.212 1.00 61.78 170 GLY A C 1
ATOM 1300 O O . GLY A 1 170 ? -10.939 -2.576 19.893 1.00 61.78 170 GLY A O 1
ATOM 1301 N N . LEU A 1 171 ? -10.395 -3.572 17.994 1.00 56.00 171 LEU A N 1
ATOM 1302 C CA . LEU A 1 171 ? -11.779 -3.490 17.457 1.00 56.00 171 LEU A CA 1
ATOM 1303 C C . LEU A 1 171 ? -12.724 -4.602 17.964 1.00 56.00 171 LEU A C 1
ATOM 1305 O O . LEU A 1 171 ? -13.773 -4.862 17.375 1.00 56.00 171 LEU A O 1
ATOM 1309 N N . GLY A 1 172 ? -12.339 -5.304 19.029 1.00 47.50 172 GLY A N 1
ATOM 1310 C CA . GLY A 1 172 ? -13.129 -6.357 19.658 1.00 47.50 172 GLY A CA 1
ATOM 1311 C C . GLY A 1 172 ? -13.764 -5.864 20.952 1.00 47.50 172 GLY A C 1
ATOM 1312 O O . GLY A 1 172 ? -13.148 -6.037 21.998 1.00 47.50 172 GLY A O 1
ATOM 1313 N N . ASN A 1 173 ? -14.955 -5.258 20.839 1.00 41.16 173 ASN A N 1
ATOM 1314 C CA . ASN A 1 173 ? -16.043 -5.144 21.837 1.00 41.16 173 ASN A CA 1
ATOM 1315 C C . ASN A 1 173 ? -16.770 -3.782 21.825 1.00 41.16 173 ASN A C 1
ATOM 1317 O O . ASN A 1 173 ? -17.066 -3.249 22.884 1.00 41.16 173 ASN A O 1
ATOM 1321 N N . ASP A 1 174 ? -17.178 -3.267 20.664 1.00 46.72 174 ASP A N 1
ATOM 1322 C CA . ASP A 1 174 ? -18.303 -2.316 20.618 1.00 46.72 174 ASP A CA 1
ATOM 1323 C C . ASP A 1 174 ? -19.566 -3.063 20.174 1.00 46.72 174 ASP A C 1
ATOM 1325 O O . ASP A 1 174 ? -20.100 -2.901 19.081 1.00 46.72 174 ASP A O 1
ATOM 1329 N N . SER A 1 175 ? -20.020 -3.971 21.038 1.00 44.75 175 SER A N 1
ATOM 1330 C CA . SER A 1 175 ? -21.384 -4.505 21.027 1.00 44.75 175 SER A CA 1
ATOM 1331 C C . SER A 1 175 ? -22.115 -3.978 22.253 1.00 44.75 175 SER A C 1
ATOM 1333 O O . SER A 1 175 ? -22.479 -4.726 23.153 1.00 44.75 175 SER A O 1
ATOM 1335 N N . ALA A 1 176 ? -22.313 -2.667 22.286 1.00 40.47 176 ALA A N 1
ATOM 1336 C CA . ALA A 1 176 ? -23.351 -2.044 23.086 1.00 40.47 176 ALA A CA 1
ATOM 1337 C C . ALA A 1 176 ? -24.150 -1.146 22.140 1.00 40.47 176 ALA A C 1
ATOM 1339 O O . ALA A 1 176 ? -23.984 0.067 22.102 1.00 40.47 176 ALA A O 1
ATOM 1340 N N . CYS A 1 177 ? -24.999 -1.770 21.316 1.00 39.69 177 CYS A N 1
ATOM 1341 C CA . CYS A 1 177 ? -26.185 -1.066 20.857 1.00 39.69 177 CYS A CA 1
ATOM 1342 C C . CYS A 1 177 ? -26.961 -0.673 22.114 1.00 39.69 177 CYS A C 1
ATOM 1344 O O . CYS A 1 177 ? -27.472 -1.549 22.815 1.00 39.69 177 CYS A O 1
ATOM 1346 N N . ASP A 1 178 ? -27.003 0.630 22.381 1.00 40.44 178 ASP A N 1
ATOM 1347 C CA . ASP A 1 178 ? -27.964 1.274 23.264 1.00 40.44 178 ASP A CA 1
ATOM 1348 C C . ASP A 1 178 ? -29.335 0.609 23.105 1.00 40.44 178 ASP A C 1
ATOM 1350 O O . ASP A 1 178 ? -29.969 0.682 22.048 1.00 40.44 178 ASP A O 1
ATOM 1354 N N . GLN A 1 179 ? -29.796 -0.059 24.161 1.00 40.16 179 GLN A N 1
ATOM 1355 C CA . GLN A 1 179 ? -31.213 -0.341 24.302 1.00 40.16 179 GLN A CA 1
ATOM 1356 C C . GLN A 1 179 ? -31.880 0.938 24.814 1.00 40.16 179 GLN A C 1
ATOM 1358 O O . GLN A 1 179 ? -31.477 1.445 25.863 1.00 40.16 179 GLN A O 1
ATOM 1363 N N . PRO A 1 180 ? -32.896 1.478 24.121 1.00 47.31 180 PRO A N 1
ATOM 1364 C CA . PRO A 1 180 ? -33.666 2.575 24.668 1.00 47.31 180 PRO A CA 1
ATOM 1365 C C . PRO A 1 180 ? -34.478 2.055 25.855 1.00 47.31 180 PRO A C 1
ATOM 1367 O O . PRO A 1 180 ? -35.269 1.120 25.733 1.00 47.31 180 PRO A O 1
ATOM 1370 N N . HIS A 1 181 ? -34.271 2.682 27.009 1.00 43.78 181 HIS A N 1
ATOM 1371 C CA . HIS A 1 181 ? -35.175 2.583 28.141 1.00 43.78 181 HIS A CA 1
ATOM 1372 C C . HIS A 1 181 ? -36.570 3.062 27.724 1.00 43.78 181 HIS A C 1
ATOM 1374 O O . HIS A 1 181 ? -36.730 4.236 27.394 1.00 43.78 181 HIS A O 1
ATOM 1380 N N . HIS A 1 182 ? -37.559 2.171 27.793 1.00 42.69 182 HIS A N 1
ATOM 1381 C CA . HIS A 1 182 ? -38.934 2.500 28.168 1.00 42.69 182 HIS A CA 1
ATOM 1382 C C . HIS A 1 182 ? -39.644 1.280 28.749 1.00 42.69 182 HIS A C 1
ATOM 1384 O O . HIS A 1 182 ? -39.603 0.208 28.108 1.00 42.69 182 HIS A O 1
#

Secondary structure (DSSP, 8-state):
-PPP------TT-S-SS-THHHHHHTT----TT--------EEEE------HHHHHHSSS-HHHHHHS-HHHHS-----GGG--S-S-GGGHHHHHHHHHHHHTT-SEEEEEESSHHHHHHHHHHHHHHHHHTT--TTEEEEEES---TTS-TTSTTS---EEEEEEES--S------PPP-

Sequence (182 aa):
MVDITFKQGNVLCGAPVDASHVEQALGGTPEPTLRTACHLDVIISNPPYISEKSYGNGTTARSVRMFEPRIALVPPVIGDALKPPLHQQEDIFYYHILSLSFKMRVKLVILECGDHSQGERVASLCRALAAQYSQVDDLCISIWPANDATVNDSAREVSEPCMVIVQRSGLGNDSACDQPHH

InterPro domains:
  IPR002052 DNA methylase, N-6 adenine-specific, conserved site [PS00092] (43-49)
  IPR029063 S-adenosyl-L-methionine-dependent methyltransferase superfamily [G3DSA:3.40.50.150] (1-144)
  IPR050320 Protein N5-glutamine methyltransferase [PTHR18895] (38-136)